Protein AF-N1WIG9-F1 (afdb_monomer)

Organism: NCBI:txid1218598

Secondary structure (DSSP, 8-state):
-TTHHHHHHHTT-HHHHHHHHTS--------HHHHHHHHHHHHHTT-----HHHHHHHHHHHHTT--B----HHHHHHTTTS---B-

Mean predicted aligned error: 3.53 Å

pLDDT: mean 94.39, std 4.9, range [62.59, 98.44]

Foldseek 3Di:
DVPVLVVCVVVVVVVVNVVVVPDDDQDQDDDVVVLVVLVVQCVVQVNPDDDSVNSSVQVSCVVVVHEDEDPDVSLVSSVVRDVHHYD

Structure (mmCIF, N/CA/C/O backbone):
data_AF-N1WIG9-F1
#
_entry.id   AF-N1WIG9-F1
#
loop_
_atom_site.group_PDB
_atom_site.id
_atom_site.type_symbol
_atom_site.label_atom_id
_atom_site.label_alt_id
_atom_site.label_comp_id
_atom_site.label_asym_id
_atom_site.label_entity_id
_atom_site.label_seq_id
_atom_site.pdbx_PDB_ins_code
_atom_site.Cartn_x
_atom_site.Cartn_y
_atom_site.Cartn_z
_atom_site.occupancy
_atom_site.B_iso_or_equiv
_atom_site.auth_seq_id
_atom_site.auth_comp_id
_atom_site.auth_asym_id
_atom_site.auth_atom_id
_atom_site.pdbx_PDB_model_num
ATOM 1 N N . MET A 1 1 ? 6.512 0.891 -9.736 1.00 62.59 1 MET A N 1
ATOM 2 C CA . MET A 1 1 ? 6.952 1.028 -11.150 1.00 62.59 1 MET A CA 1
ATOM 3 C C . MET A 1 1 ? 7.272 2.469 -11.529 1.00 62.59 1 MET A C 1
ATOM 5 O O . MET A 1 1 ? 8.258 2.675 -12.221 1.00 62.59 1 MET A O 1
ATOM 9 N N . SER A 1 2 ? 6.484 3.445 -11.071 1.00 73.44 2 SER A N 1
ATOM 10 C CA . SER A 1 2 ? 6.618 4.872 -11.404 1.00 73.44 2 SER A CA 1
ATOM 11 C C . SER A 1 2 ? 8.002 5.477 -11.147 1.00 73.44 2 SER A C 1
ATOM 13 O O . SER A 1 2 ? 8.463 6.245 -11.976 1.00 73.44 2 SER A O 1
ATOM 15 N N . GLU A 1 3 ? 8.689 5.116 -10.062 1.00 82.31 3 GLU A N 1
ATOM 16 C CA . GLU A 1 3 ? 10.020 5.675 -9.751 1.00 82.31 3 GLU A CA 1
ATOM 17 C C . GLU A 1 3 ? 11.170 4.835 -10.327 1.00 82.31 3 GLU A C 1
ATOM 19 O O . GLU A 1 3 ? 12.139 5.360 -10.874 1.00 82.31 3 GLU A O 1
ATOM 24 N N . LEU A 1 4 ? 11.046 3.506 -10.256 1.00 89.25 4 LEU A N 1
ATOM 25 C CA . LEU A 1 4 ? 12.118 2.588 -10.642 1.00 89.25 4 LEU A CA 1
ATOM 26 C C . LEU A 1 4 ? 12.262 2.442 -12.165 1.00 89.25 4 LEU A C 1
ATOM 28 O O . LEU A 1 4 ? 13.380 2.396 -12.677 1.00 89.25 4 LEU A O 1
ATOM 32 N N . VAL A 1 5 ? 11.153 2.384 -12.912 1.00 91.81 5 VAL A N 1
ATOM 33 C CA . VAL A 1 5 ? 11.193 2.164 -14.369 1.00 91.81 5 VAL A CA 1
ATOM 34 C C . VAL A 1 5 ? 11.871 3.328 -15.107 1.00 91.81 5 VAL A C 1
ATOM 36 O O . VAL A 1 5 ? 12.740 3.045 -15.933 1.00 91.81 5 VAL A O 1
ATOM 39 N N . PRO A 1 6 ? 11.576 4.616 -14.828 1.00 93.88 6 PRO A N 1
ATOM 40 C CA . PRO A 1 6 ? 12.284 5.727 -15.469 1.00 93.88 6 PRO A CA 1
ATOM 41 C C . PRO A 1 6 ? 13.793 5.701 -15.220 1.00 93.88 6 PRO A C 1
ATOM 43 O O . PRO A 1 6 ? 14.577 5.836 -16.159 1.00 93.88 6 PRO A O 1
ATOM 46 N N . PHE A 1 7 ? 14.211 5.443 -13.979 1.00 94.81 7 PHE A N 1
ATOM 47 C CA . PHE A 1 7 ? 15.624 5.309 -13.631 1.00 94.81 7 PHE A CA 1
ATOM 48 C C . PHE A 1 7 ? 16.312 4.177 -14.412 1.00 94.81 7 PHE A C 1
ATOM 50 O O . PHE A 1 7 ? 17.392 4.367 -14.977 1.00 94.81 7 PHE A O 1
ATOM 57 N N . LEU A 1 8 ? 15.670 3.008 -14.506 1.00 95.50 8 LEU A N 1
ATOM 58 C CA . LEU A 1 8 ? 16.182 1.872 -15.277 1.00 95.50 8 LEU A CA 1
ATOM 59 C C . LEU A 1 8 ? 16.228 2.160 -16.784 1.00 95.50 8 LEU A C 1
ATOM 61 O O . LEU A 1 8 ? 17.168 1.725 -17.452 1.00 95.50 8 LEU A O 1
ATOM 65 N N . LYS A 1 9 ? 15.263 2.923 -17.318 1.00 94.69 9 LYS A N 1
ATOM 66 C CA . LYS A 1 9 ? 15.253 3.360 -18.725 1.00 94.69 9 LYS A CA 1
ATOM 67 C C . LYS A 1 9 ? 16.451 4.252 -19.036 1.00 94.69 9 LYS A C 1
ATOM 69 O O . LYS A 1 9 ? 17.147 3.987 -20.013 1.00 94.69 9 LYS A O 1
ATOM 74 N N . LEU A 1 10 ? 16.747 5.236 -18.180 1.00 96.19 10 LEU A N 1
ATOM 75 C CA . LEU A 1 10 ? 17.935 6.092 -18.326 1.00 96.19 10 LEU A CA 1
ATOM 76 C C . LEU A 1 10 ? 19.237 5.276 -18.317 1.00 96.19 10 LEU A C 1
ATOM 78 O O . LEU A 1 10 ? 20.176 5.593 -19.042 1.00 96.19 10 LEU A O 1
ATOM 82 N N . ARG A 1 11 ? 19.271 4.179 -17.553 1.00 96.50 11 ARG A N 1
ATOM 83 C CA . ARG A 1 11 ? 20.400 3.236 -17.496 1.00 96.50 11 ARG A CA 1
ATOM 84 C C . ARG A 1 11 ? 20.361 2.123 -18.553 1.00 96.50 11 ARG A C 1
ATOM 86 O O . ARG A 1 11 ? 21.206 1.231 -18.505 1.00 96.50 11 ARG A O 1
ATOM 93 N N . LYS A 1 12 ? 19.403 2.154 -19.487 1.00 95.75 12 LYS A N 1
ATOM 94 C CA . LYS A 1 12 ? 19.206 1.157 -20.560 1.00 95.75 12 LYS A CA 1
ATOM 95 C C . LYS A 1 12 ? 19.056 -0.293 -20.056 1.00 95.75 12 LYS A C 1
ATOM 97 O O . LYS A 1 12 ? 19.438 -1.239 -20.738 1.00 95.75 12 LYS A O 1
ATOM 102 N N . GLN A 1 13 ? 18.468 -0.484 -18.874 1.00 96.56 13 GLN A N 1
ATOM 103 C CA . GLN A 1 13 ? 18.292 -1.796 -18.231 1.00 96.56 13 GLN A CA 1
ATOM 104 C C . GLN A 1 13 ? 16.990 -2.493 -18.670 1.00 96.56 13 GLN A C 1
ATOM 106 O O . GLN A 1 13 ? 16.084 -2.722 -17.868 1.00 96.56 13 GLN A O 1
ATOM 111 N N . SER A 1 14 ? 16.881 -2.836 -19.957 1.00 94.12 14 SER A N 1
ATOM 112 C CA . SER A 1 14 ? 15.649 -3.375 -20.564 1.00 94.12 14 SER A CA 1
ATOM 113 C C . SER A 1 14 ? 15.179 -4.708 -19.972 1.00 94.12 14 SER A C 1
ATOM 115 O O . SER A 1 14 ? 13.981 -4.900 -19.786 1.00 94.12 14 SER A O 1
ATOM 117 N N . LYS A 1 15 ? 16.103 -5.612 -19.617 1.00 95.69 15 LYS A N 1
ATOM 118 C CA . LYS A 1 15 ? 15.758 -6.918 -19.023 1.00 95.69 15 LYS A CA 1
ATOM 119 C C . LYS A 1 15 ? 15.063 -6.773 -17.667 1.00 95.69 15 LYS A C 1
ATOM 121 O O . LYS A 1 15 ? 14.057 -7.427 -17.427 1.00 95.69 15 LYS A O 1
ATOM 126 N N . ILE A 1 16 ? 15.569 -5.883 -16.810 1.00 94.12 16 ILE A N 1
ATOM 127 C CA . ILE A 1 16 ? 14.989 -5.635 -15.482 1.00 94.12 16 ILE A CA 1
ATOM 128 C C . ILE A 1 16 ? 13.597 -5.014 -15.627 1.00 94.12 16 ILE A C 1
ATOM 130 O O . ILE A 1 16 ? 12.675 -5.398 -14.914 1.00 94.12 16 ILE A O 1
ATOM 134 N N . ILE A 1 17 ? 13.428 -4.090 -16.578 1.00 94.00 17 ILE A N 1
ATOM 135 C CA . ILE A 1 17 ? 12.123 -3.487 -16.872 1.00 94.00 17 ILE A CA 1
ATOM 136 C C . ILE A 1 17 ? 11.116 -4.563 -17.289 1.00 94.00 17 ILE A C 1
ATOM 138 O O . ILE A 1 17 ? 10.037 -4.612 -16.710 1.00 94.00 17 ILE A O 1
ATOM 142 N N . ALA A 1 18 ? 11.484 -5.462 -18.207 1.00 94.50 18 ALA A N 1
ATOM 143 C CA . ALA A 1 18 ? 10.604 -6.544 -18.647 1.00 94.50 18 ALA A CA 1
ATOM 144 C C . ALA A 1 18 ? 10.195 -7.473 -17.489 1.00 94.50 18 ALA A C 1
ATOM 146 O O . ALA A 1 18 ? 9.028 -7.837 -17.372 1.00 94.50 18 ALA A O 1
ATOM 147 N N . SER A 1 19 ? 11.128 -7.810 -16.591 1.00 93.75 19 SE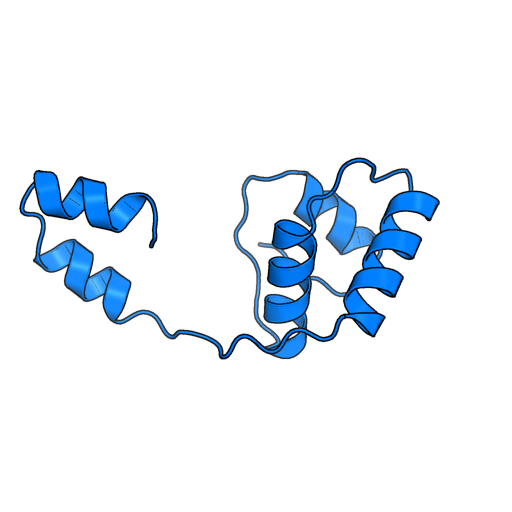R A N 1
ATOM 148 C CA . SER A 1 19 ? 10.823 -8.600 -15.391 1.00 93.75 19 SER A CA 1
ATOM 149 C C . SER A 1 19 ? 9.860 -7.891 -14.441 1.00 93.75 19 SER A C 1
ATOM 151 O O . SER A 1 19 ? 8.960 -8.529 -13.907 1.00 93.75 19 SER A O 1
ATOM 153 N N . LEU A 1 20 ? 10.016 -6.580 -14.240 1.00 91.31 20 LEU A N 1
ATOM 154 C CA . LEU A 1 20 ? 9.080 -5.799 -13.431 1.00 91.31 20 LEU A CA 1
ATOM 155 C C . LEU A 1 20 ? 7.702 -5.744 -14.091 1.00 91.31 20 LEU A C 1
ATOM 157 O O . LEU A 1 20 ? 6.696 -5.934 -13.420 1.00 91.31 20 LEU A O 1
ATOM 161 N N . GLU A 1 21 ? 7.646 -5.495 -15.397 1.00 90.88 21 GLU A N 1
ATOM 162 C CA . GLU A 1 21 ? 6.392 -5.361 -16.141 1.00 90.88 21 GLU A CA 1
ATOM 163 C C . GLU A 1 21 ? 5.583 -6.660 -16.213 1.00 90.88 21 GLU A C 1
ATOM 165 O O . GLU A 1 21 ? 4.363 -6.572 -16.342 1.00 90.88 21 GLU A O 1
ATOM 170 N N . ALA A 1 22 ? 6.238 -7.817 -16.075 1.00 92.88 22 ALA A N 1
ATOM 171 C CA . ALA A 1 22 ? 5.609 -9.134 -15.999 1.00 92.88 22 ALA A CA 1
ATOM 172 C C . ALA A 1 22 ? 4.915 -9.423 -14.654 1.00 92.88 22 ALA A C 1
ATOM 174 O O . ALA A 1 22 ? 4.180 -10.404 -14.553 1.00 92.88 22 ALA A O 1
ATOM 175 N N . ILE A 1 23 ? 5.141 -8.600 -13.622 1.00 89.25 23 ILE A N 1
ATOM 176 C CA . ILE A 1 23 ? 4.447 -8.739 -12.336 1.00 89.25 23 ILE A CA 1
ATOM 177 C C . ILE A 1 23 ? 2.956 -8.453 -12.543 1.00 89.25 23 ILE A C 1
ATOM 179 O O . ILE A 1 23 ? 2.584 -7.450 -13.160 1.00 89.25 23 ILE A O 1
ATOM 183 N N . GLU A 1 24 ? 2.117 -9.330 -11.991 1.00 88.44 24 GLU A N 1
ATOM 184 C CA . GLU A 1 24 ? 0.662 -9.201 -12.019 1.00 88.44 24 GLU A CA 1
ATOM 185 C C . GLU A 1 24 ? 0.207 -7.841 -11.468 1.00 88.44 24 GLU A C 1
ATOM 187 O O . GLU A 1 24 ? 0.707 -7.348 -10.452 1.00 88.44 24 GLU A O 1
ATOM 192 N N . ARG A 1 25 ? -0.750 -7.217 -12.161 1.00 89.19 25 ARG A N 1
ATOM 193 C CA . ARG A 1 25 ? -1.331 -5.931 -11.773 1.00 89.19 25 ARG A CA 1
ATOM 194 C C . ARG A 1 25 ? -2.766 -6.156 -11.345 1.00 89.19 25 ARG A C 1
ATOM 196 O O . ARG A 1 25 ? -3.602 -6.513 -12.170 1.00 89.19 25 ARG A O 1
ATOM 203 N N . PHE A 1 26 ? -3.042 -5.900 -10.074 1.00 90.94 26 PHE A N 1
ATOM 204 C CA . PHE A 1 26 ? -4.407 -5.937 -9.574 1.00 90.94 26 PHE A CA 1
ATOM 205 C C . PHE A 1 26 ? -5.230 -4.769 -10.136 1.00 90.94 26 PHE A C 1
ATOM 207 O O . PHE A 1 26 ? -4.700 -3.653 -10.234 1.00 90.94 26 PHE A O 1
ATOM 214 N N . PRO A 1 27 ? -6.502 -5.002 -10.506 1.00 92.25 27 PRO A N 1
ATOM 215 C CA . PRO A 1 27 ? -7.408 -3.927 -10.881 1.00 92.25 27 PRO A CA 1
ATOM 216 C C . PRO A 1 27 ? -7.593 -2.980 -9.694 1.00 92.25 27 PRO A C 1
ATOM 218 O O . PRO A 1 27 ? -7.735 -3.419 -8.554 1.00 92.25 27 PRO A O 1
ATOM 221 N N . LEU A 1 28 ? -7.570 -1.677 -9.970 1.00 95.38 28 LEU A N 1
ATOM 222 C CA . LEU A 1 28 ? -7.780 -0.651 -8.958 1.00 95.38 28 LEU A CA 1
ATOM 223 C C . LEU A 1 28 ? -9.250 -0.228 -8.958 1.00 95.38 28 LEU A C 1
ATOM 225 O O . LEU A 1 28 ? -9.686 0.481 -9.864 1.00 95.38 28 LEU A O 1
ATOM 229 N N . GLU A 1 29 ? -9.984 -0.621 -7.923 1.00 96.75 29 GLU A N 1
ATOM 230 C CA . GLU A 1 29 ? -11.386 -0.250 -7.724 1.00 96.75 29 GLU A CA 1
ATOM 231 C C . GLU A 1 29 ? -11.532 0.566 -6.440 1.00 96.75 29 GLU A C 1
ATOM 233 O O . GLU A 1 29 ? -11.455 0.041 -5.330 1.00 96.75 29 GLU A O 1
ATOM 238 N N . ILE A 1 30 ? -11.723 1.877 -6.590 1.00 98.00 30 ILE A N 1
ATOM 239 C CA . ILE A 1 30 ? -11.778 2.786 -5.444 1.00 98.00 30 ILE A CA 1
ATOM 240 C C . ILE A 1 30 ? -13.205 2.840 -4.892 1.00 98.00 30 ILE A C 1
ATOM 242 O O . ILE A 1 30 ? -14.106 3.379 -5.535 1.00 98.00 30 ILE A O 1
ATOM 246 N N . ASP A 1 31 ? -13.385 2.351 -3.667 1.00 98.12 31 ASP A N 1
ATOM 247 C CA . ASP A 1 31 ? -14.595 2.550 -2.867 1.00 98.12 31 ASP A CA 1
ATOM 248 C C . ASP A 1 31 ? -14.358 3.684 -1.864 1.00 98.12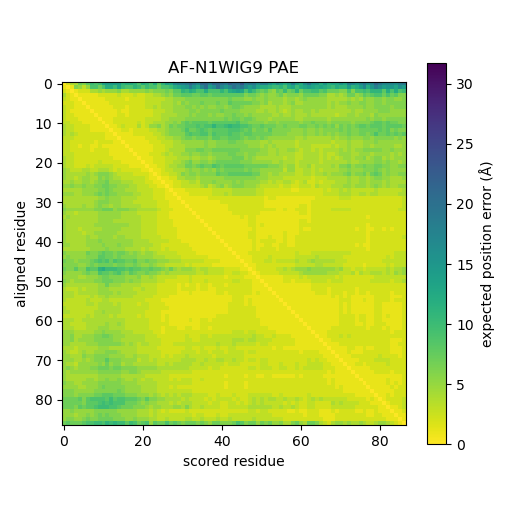 31 ASP A C 1
ATOM 250 O O . ASP A 1 31 ? -13.762 3.500 -0.798 1.00 98.12 31 ASP A O 1
ATOM 254 N N . TRP A 1 32 ? -14.846 4.876 -2.207 1.00 98.19 32 TRP A N 1
ATOM 255 C CA . TRP A 1 32 ? -14.708 6.074 -1.380 1.00 98.19 32 TRP A CA 1
ATOM 256 C C . TRP A 1 32 ? -15.391 5.966 -0.014 1.00 98.19 32 TRP A C 1
ATOM 258 O O . TRP A 1 32 ? -14.910 6.577 0.941 1.00 98.19 32 TRP A O 1
ATOM 268 N N . GLY A 1 33 ? -16.473 5.191 0.103 1.00 98.44 33 GLY A N 1
ATOM 269 C CA . GLY A 1 33 ? -17.155 4.973 1.378 1.00 98.44 33 GLY A CA 1
ATOM 270 C C . GLY A 1 33 ? -16.242 4.243 2.355 1.00 98.44 33 GLY A C 1
ATOM 271 O O . GLY A 1 33 ? -15.996 4.718 3.463 1.00 98.4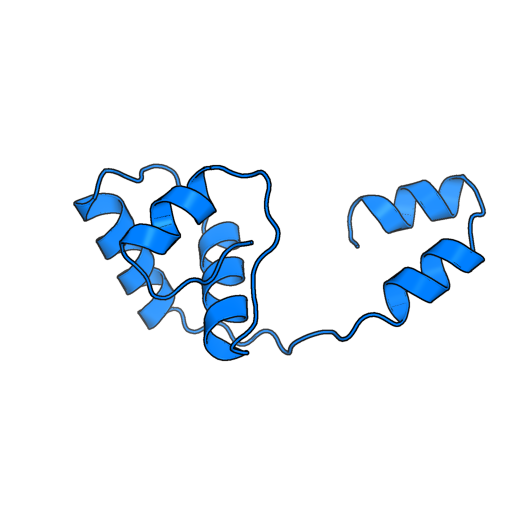4 33 GLY A O 1
ATOM 272 N N . GLN A 1 34 ? -15.628 3.155 1.897 1.00 97.50 34 GLN A N 1
ATOM 273 C CA . GLN A 1 34 ? -14.660 2.410 2.698 1.00 97.50 34 GLN A CA 1
ATOM 274 C C . GLN A 1 34 ? -13.383 3.220 2.995 1.00 97.50 34 GLN A C 1
ATOM 276 O O . GLN A 1 34 ? -12.830 3.112 4.090 1.00 97.50 34 GLN A O 1
ATOM 281 N N . ILE A 1 35 ? -12.918 4.075 2.076 1.00 98.06 35 ILE A N 1
ATOM 282 C CA . ILE A 1 35 ? -11.784 4.981 2.344 1.00 98.06 35 ILE A CA 1
ATOM 283 C C . ILE A 1 35 ? -12.100 5.924 3.513 1.00 98.06 35 ILE A C 1
ATOM 285 O O . ILE A 1 35 ? -11.255 6.124 4.390 1.00 98.06 35 ILE A O 1
ATOM 289 N N . ILE A 1 36 ? -13.318 6.473 3.564 1.00 97.94 36 ILE A N 1
ATOM 290 C CA . ILE A 1 36 ? -13.773 7.307 4.684 1.00 97.94 36 ILE A CA 1
ATOM 291 C C . ILE A 1 36 ? -13.796 6.488 5.980 1.00 97.94 36 ILE A C 1
ATOM 293 O O . ILE A 1 36 ? -13.296 6.958 7.003 1.00 97.94 36 ILE A O 1
ATOM 297 N N . GLU A 1 37 ? -14.305 5.255 5.954 1.00 97.81 37 GLU A N 1
ATOM 298 C CA . GLU A 1 37 ? -14.307 4.367 7.126 1.00 97.81 37 GLU A CA 1
ATOM 299 C C . GLU A 1 37 ? -12.893 4.076 7.642 1.00 97.81 37 GLU A C 1
ATOM 301 O O . GLU A 1 37 ? -12.643 4.144 8.850 1.00 97.81 37 GLU A O 1
ATOM 306 N N . TYR A 1 38 ? -11.941 3.807 6.746 1.00 97.31 38 TYR A N 1
ATOM 307 C CA . TYR A 1 38 ? -10.538 3.615 7.111 1.00 97.31 38 TYR A CA 1
ATOM 308 C C . TYR A 1 38 ? -9.939 4.877 7.720 1.00 97.31 38 TYR A C 1
ATOM 310 O O . TYR A 1 38 ? -9.259 4.794 8.744 1.00 97.31 38 TYR A O 1
ATOM 318 N N . GLN A 1 39 ? -10.235 6.048 7.157 1.00 97.19 39 GLN A N 1
ATOM 319 C CA . GLN A 1 39 ? -9.764 7.313 7.710 1.00 97.19 39 GLN A CA 1
ATOM 320 C C . GLN A 1 39 ? -10.343 7.576 9.104 1.00 97.19 39 GLN A C 1
ATOM 322 O O . GLN A 1 39 ? -9.609 7.970 10.010 1.00 97.19 39 GLN A O 1
ATOM 327 N N . ILE A 1 40 ? -11.633 7.308 9.316 1.00 97.31 40 ILE A N 1
ATOM 328 C CA . ILE A 1 40 ? -12.269 7.409 10.636 1.00 97.31 40 ILE A CA 1
ATOM 329 C C . ILE A 1 40 ? -11.599 6.447 11.624 1.00 97.31 40 ILE A C 1
ATOM 331 O O . ILE A 1 40 ? -11.285 6.845 12.748 1.00 97.31 40 ILE A O 1
ATOM 335 N N . SER A 1 41 ? -11.350 5.198 11.215 1.00 96.56 41 SER A N 1
ATOM 336 C CA . SER A 1 41 ? -10.655 4.202 12.040 1.00 96.56 41 SER A CA 1
ATOM 337 C C . SER A 1 41 ? -9.249 4.670 12.423 1.00 96.56 41 SER A C 1
ATOM 339 O O . SER A 1 41 ? -8.876 4.624 13.595 1.00 96.56 41 SER A O 1
ATOM 341 N N . ASN A 1 42 ? -8.489 5.207 11.470 1.00 96.62 42 ASN A N 1
ATOM 342 C CA . ASN A 1 42 ? -7.146 5.729 11.705 1.00 96.62 42 ASN A CA 1
ATOM 343 C C . ASN A 1 42 ? -7.145 6.896 12.696 1.00 96.62 42 ASN A C 1
ATOM 345 O O . ASN A 1 42 ? -6.408 6.853 13.683 1.00 96.62 42 ASN A O 1
ATOM 349 N N . LEU A 1 43 ? -8.018 7.887 12.497 1.00 96.50 43 LEU A N 1
ATOM 350 C CA . LEU A 1 43 ? -8.140 9.044 13.388 1.00 96.50 43 LEU A CA 1
ATOM 351 C C . LEU A 1 43 ? -8.518 8.633 14.817 1.00 96.50 43 LEU A C 1
ATOM 353 O O . LEU A 1 43 ? -7.901 9.103 15.772 1.00 96.50 43 LEU A O 1
ATOM 357 N N . ARG A 1 44 ? -9.473 7.707 14.976 1.00 97.06 44 ARG A N 1
ATOM 358 C CA . ARG A 1 44 ? -9.872 7.174 16.294 1.00 97.06 44 ARG A CA 1
ATOM 359 C C . ARG A 1 44 ? -8.729 6.478 17.030 1.00 97.06 44 ARG A C 1
ATOM 361 O O . ARG A 1 44 ? -8.697 6.502 18.254 1.00 97.06 44 ARG A O 1
ATOM 368 N N . ASN A 1 45 ? -7.789 5.892 16.293 1.00 95.69 45 ASN A N 1
ATOM 369 C CA . ASN A 1 45 ? -6.637 5.178 16.842 1.00 95.69 45 ASN A CA 1
ATOM 370 C C . ASN A 1 45 ? -5.352 6.027 16.870 1.00 95.69 45 ASN A C 1
ATOM 372 O O . ASN A 1 45 ? -4.258 5.490 17.045 1.00 95.69 45 ASN A O 1
ATOM 376 N N . GLY A 1 46 ? -5.458 7.348 16.675 1.00 95.25 46 GLY A N 1
ATOM 377 C CA . GLY A 1 46 ? -4.319 8.271 16.715 1.00 95.25 46 GLY A CA 1
ATOM 378 C C . GLY A 1 46 ? -3.347 8.142 15.535 1.00 95.25 46 GLY A C 1
ATOM 379 O O . GLY A 1 46 ? -2.250 8.705 15.575 1.00 95.25 46 GLY A O 1
ATOM 380 N N . ILE A 1 47 ? -3.729 7.423 14.477 1.00 96.25 47 ILE A N 1
ATOM 381 C CA . ILE A 1 47 ? -2.963 7.297 13.235 1.00 96.25 47 ILE A CA 1
ATOM 382 C C . ILE A 1 47 ? -3.320 8.497 12.353 1.00 96.25 47 ILE A C 1
ATOM 384 O O . ILE A 1 47 ? -4.248 8.473 11.550 1.00 96.25 47 ILE A O 1
ATOM 388 N N . ASN A 1 48 ? -2.596 9.592 12.558 1.00 93.19 48 ASN A N 1
ATOM 389 C CA . ASN A 1 48 ? -2.862 10.866 11.899 1.00 93.19 48 ASN A CA 1
ATOM 390 C C . ASN A 1 48 ? -2.046 11.032 10.613 1.00 93.19 48 ASN A C 1
ATOM 392 O O . ASN A 1 48 ? -0.994 10.420 10.455 1.00 93.19 48 ASN A O 1
ATOM 396 N N . LYS A 1 49 ? -2.490 11.947 9.740 1.00 92.69 49 LYS A N 1
ATOM 397 C CA . LYS A 1 49 ? -1.784 12.348 8.505 1.00 92.69 49 LYS A CA 1
ATOM 398 C C . LYS A 1 49 ? -1.527 11.197 7.517 1.00 92.69 49 LYS A C 1
ATOM 400 O O . LYS A 1 49 ? -0.582 11.267 6.737 1.00 92.69 49 LYS A O 1
ATOM 405 N N . VAL A 1 50 ? -2.377 10.169 7.530 1.00 94.81 50 VAL A N 1
ATOM 406 C CA . VAL A 1 50 ? -2.392 9.141 6.482 1.00 94.81 50 VAL A CA 1
ATOM 407 C C . VAL A 1 50 ? -2.892 9.775 5.187 1.00 94.81 50 VAL A C 1
ATOM 409 O O . VAL A 1 50 ? -3.918 10.462 5.189 1.00 94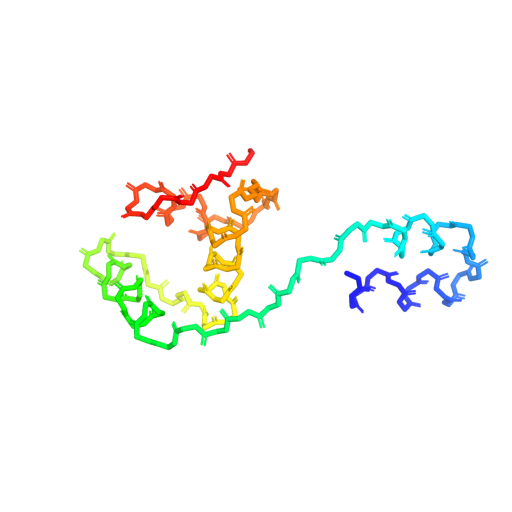.81 50 VAL A O 1
ATOM 412 N N . GLY A 1 51 ? -2.151 9.588 4.096 1.00 95.50 51 GLY A N 1
ATOM 413 C CA . GLY A 1 51 ? -2.534 10.119 2.797 1.00 95.50 51 GLY A CA 1
ATOM 414 C C . GLY A 1 51 ? -3.675 9.316 2.180 1.00 95.50 51 GLY A C 1
ATOM 415 O O . GLY A 1 51 ? -3.757 8.101 2.346 1.00 95.50 51 GLY A O 1
ATOM 416 N N . ILE A 1 52 ? -4.523 9.974 1.388 1.00 96.75 52 ILE A N 1
ATOM 417 C CA . ILE A 1 52 ? -5.522 9.273 0.567 1.00 96.75 52 ILE A CA 1
ATOM 418 C C . ILE A 1 52 ? -4.879 8.190 -0.325 1.00 96.75 52 ILE A C 1
ATOM 420 O O . ILE A 1 52 ? -5.428 7.091 -0.373 1.00 96.75 52 ILE A O 1
ATOM 424 N N . PRO A 1 53 ? -3.707 8.408 -0.966 1.00 96.38 53 PRO A N 1
ATOM 425 C CA . PRO A 1 53 ? -3.032 7.345 -1.712 1.00 96.38 53 PRO A CA 1
ATOM 426 C C . PRO A 1 53 ? -2.696 6.108 -0.866 1.00 96.38 53 PRO A C 1
ATOM 428 O O . PRO A 1 53 ? -2.841 4.991 -1.355 1.00 96.38 53 PRO A O 1
ATOM 431 N N . ASP A 1 54 ? -2.318 6.281 0.404 1.00 96.62 54 ASP A N 1
ATOM 432 C CA . ASP A 1 54 ? -2.020 5.157 1.302 1.00 96.62 54 ASP A CA 1
ATOM 433 C C . ASP A 1 54 ? -3.282 4.347 1.607 1.00 96.62 54 ASP A C 1
ATOM 435 O O . ASP A 1 54 ? -3.259 3.116 1.602 1.00 96.62 54 ASP A O 1
ATOM 439 N N . LEU A 1 55 ? -4.410 5.031 1.817 1.00 97.62 55 LEU A N 1
ATOM 440 C CA . LEU A 1 55 ? -5.705 4.378 2.017 1.00 97.62 55 LEU A CA 1
ATOM 441 C C . LEU A 1 55 ? -6.141 3.607 0.769 1.00 97.62 55 LEU A C 1
ATOM 443 O O . LEU A 1 55 ? -6.623 2.483 0.891 1.00 97.62 55 LEU A O 1
ATOM 447 N N . ILE A 1 56 ? -5.925 4.175 -0.421 1.00 97.81 56 ILE A N 1
ATOM 448 C CA . ILE A 1 56 ? -6.219 3.521 -1.704 1.00 97.81 56 ILE A CA 1
ATOM 449 C C . ILE A 1 56 ? -5.354 2.265 -1.879 1.00 97.81 56 ILE A C 1
ATOM 451 O O . ILE A 1 56 ? -5.863 1.217 -2.271 1.00 97.81 56 ILE A O 1
ATOM 455 N N . ILE A 1 57 ? -4.062 2.32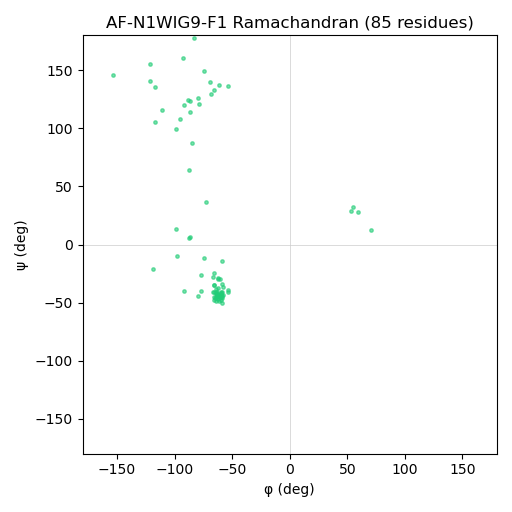6 -1.539 1.00 96.62 57 ILE A N 1
ATOM 456 C CA . ILE A 1 57 ? -3.173 1.154 -1.567 1.00 96.62 57 ILE A CA 1
ATOM 457 C C . ILE A 1 57 ? -3.663 0.084 -0.585 1.00 96.62 57 ILE A C 1
ATOM 459 O O . ILE A 1 57 ? -3.756 -1.087 -0.954 1.00 96.62 57 ILE A O 1
ATOM 463 N N . ALA A 1 58 ? -4.001 0.468 0.649 1.00 97.31 58 ALA A N 1
ATOM 464 C CA . ALA A 1 58 ? -4.498 -0.464 1.658 1.00 97.31 58 ALA A CA 1
ATOM 465 C C . ALA A 1 58 ? -5.809 -1.138 1.222 1.00 97.31 58 ALA A C 1
ATOM 467 O O . ALA A 1 58 ? -5.937 -2.357 1.340 1.00 97.31 58 ALA A O 1
ATOM 468 N N . GLN A 1 59 ? -6.748 -0.367 0.667 1.00 97.94 59 GLN A N 1
ATOM 469 C CA . GLN A 1 59 ? -7.996 -0.871 0.096 1.00 97.94 59 GLN A CA 1
ATOM 470 C C . GLN A 1 59 ? -7.734 -1.866 -1.036 1.00 97.94 59 GLN A C 1
ATOM 472 O O . GLN A 1 59 ? -8.235 -2.988 -0.978 1.00 97.94 59 GLN A O 1
ATOM 477 N N . ASN A 1 60 ? -6.889 -1.502 -2.003 1.00 97.25 60 ASN A N 1
ATOM 478 C CA . ASN A 1 60 ? -6.575 -2.357 -3.146 1.00 97.25 60 ASN A CA 1
ATOM 479 C C . ASN A 1 60 ? -5.981 -3.709 -2.709 1.00 97.25 60 ASN A C 1
ATOM 481 O O . ASN A 1 60 ? -6.344 -4.762 -3.234 1.00 97.25 60 ASN A O 1
ATOM 485 N N . VAL A 1 61 ? -5.101 -3.700 -1.701 1.00 96.75 61 VAL A N 1
ATOM 486 C CA . VAL A 1 61 ? -4.520 -4.925 -1.126 1.00 96.75 61 VAL A CA 1
ATOM 487 C C . VAL A 1 61 ? -5.594 -5.793 -0.468 1.00 96.75 61 VAL A C 1
ATOM 489 O O . VAL A 1 61 ? -5.614 -7.006 -0.679 1.00 96.75 61 VAL A O 1
ATOM 492 N N . ILE A 1 62 ? -6.491 -5.191 0.318 1.00 96.94 62 ILE A N 1
ATOM 493 C CA . ILE A 1 62 ? -7.558 -5.911 1.027 1.00 96.94 62 ILE A CA 1
ATOM 494 C C . ILE A 1 62 ? -8.562 -6.519 0.039 1.00 96.94 62 ILE A C 1
ATOM 496 O O . ILE A 1 62 ? -8.881 -7.704 0.161 1.00 96.94 62 ILE A O 1
ATOM 500 N N . GLN A 1 63 ? -9.027 -5.745 -0.946 1.00 97.25 63 GLN A N 1
ATOM 501 C CA . GLN A 1 63 ? -9.979 -6.192 -1.972 1.00 97.25 63 GLN A CA 1
ATOM 502 C C . GLN A 1 63 ? -9.436 -7.388 -2.763 1.00 97.25 63 GLN A C 1
ATOM 504 O O . GLN A 1 63 ? -10.136 -8.384 -2.945 1.00 97.25 63 GLN A O 1
ATOM 509 N N . ASN A 1 64 ? -8.157 -7.340 -3.144 1.00 96.25 64 ASN A N 1
ATOM 510 C CA . ASN A 1 64 ? -7.500 -8.400 -3.912 1.00 96.25 64 ASN A CA 1
ATOM 511 C C . ASN A 1 64 ? -6.921 -9.528 -3.040 1.00 96.25 64 ASN A C 1
ATOM 513 O O . ASN A 1 64 ? -6.241 -10.416 -3.550 1.00 96.25 64 ASN A O 1
ATOM 517 N N . LYS A 1 65 ? -7.178 -9.524 -1.721 1.00 95.50 65 LYS A N 1
ATOM 518 C CA . LYS A 1 65 ? -6.662 -10.519 -0.755 1.00 95.50 65 LYS A CA 1
ATOM 519 C C . LYS A 1 65 ? -5.136 -10.689 -0.817 1.00 95.50 65 LYS A C 1
ATOM 521 O O . LYS A 1 65 ? -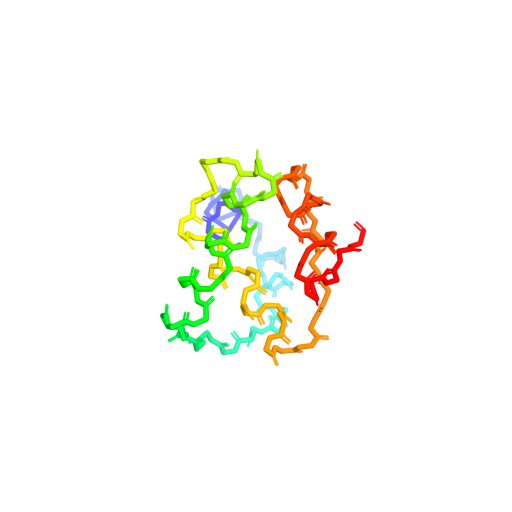4.614 -11.760 -0.499 1.00 95.50 65 LYS A O 1
ATOM 526 N N . ALA A 1 66 ? -4.432 -9.631 -1.202 1.00 94.25 66 ALA A N 1
ATOM 527 C CA . ALA A 1 66 ? -2.989 -9.615 -1.348 1.00 94.25 66 ALA A CA 1
ATOM 528 C C . ALA A 1 66 ? -2.291 -9.356 -0.000 1.00 94.25 66 ALA A C 1
ATOM 530 O O . ALA A 1 66 ? -2.923 -9.138 1.039 1.00 94.25 66 ALA A O 1
ATOM 531 N N . MET A 1 67 ? -0.961 -9.379 -0.023 1.00 95.44 67 MET A N 1
ATOM 532 C CA . MET A 1 67 ? -0.116 -8.970 1.096 1.00 95.44 67 MET A CA 1
ATOM 533 C C . MET A 1 67 ? 0.719 -7.764 0.677 1.00 95.44 67 MET A C 1
ATOM 535 O O . MET A 1 67 ? 1.278 -7.740 -0.418 1.00 95.44 67 MET A O 1
ATOM 539 N N . LEU A 1 68 ? 0.801 -6.762 1.549 1.00 95.88 68 LEU A N 1
ATOM 540 C CA . LEU A 1 68 ? 1.574 -5.557 1.296 1.00 95.88 68 LEU A CA 1
ATOM 541 C C . LEU A 1 68 ? 2.998 -5.710 1.833 1.00 95.88 68 LEU A C 1
ATOM 543 O O . LEU A 1 68 ? 3.201 -5.848 3.036 1.00 95.88 68 LEU A O 1
ATOM 547 N N . PHE A 1 69 ? 3.991 -5.608 0.955 1.00 94.12 69 PHE A N 1
ATOM 548 C CA . PHE A 1 69 ? 5.371 -5.367 1.367 1.00 94.12 69 PHE A CA 1
ATOM 549 C C . PHE A 1 69 ? 5.600 -3.858 1.499 1.00 94.12 69 PHE A C 1
ATOM 551 O O . PHE A 1 69 ? 5.372 -3.114 0.546 1.00 94.12 69 PHE A O 1
ATOM 558 N N . THR A 1 70 ? 6.031 -3.387 2.671 1.00 94.25 70 THR A N 1
ATOM 559 C CA . THR A 1 70 ? 6.215 -1.950 2.917 1.00 94.25 70 THR A CA 1
ATOM 560 C C . THR A 1 70 ? 7.268 -1.654 3.980 1.00 94.25 70 THR A C 1
ATOM 562 O O . THR A 1 70 ? 7.414 -2.366 4.977 1.00 94.25 70 THR A O 1
ATOM 565 N N . LEU A 1 71 ? 7.981 -0.547 3.780 1.00 93.75 71 LEU A N 1
ATOM 566 C CA . LEU A 1 71 ? 8.860 0.055 4.783 1.00 93.75 71 LEU A CA 1
ATOM 567 C C . LEU A 1 71 ? 8.178 1.213 5.526 1.00 93.75 71 LEU A C 1
ATOM 569 O O . LEU A 1 71 ? 8.707 1.688 6.530 1.00 93.75 71 LEU A O 1
ATOM 573 N N . ASP A 1 72 ? 7.004 1.650 5.066 1.00 93.56 72 ASP A N 1
ATOM 574 C CA . ASP A 1 72 ? 6.266 2.752 5.671 1.00 93.56 72 ASP A CA 1
ATOM 575 C C . ASP A 1 72 ? 5.504 2.275 6.920 1.00 93.56 72 ASP A C 1
ATOM 577 O O . ASP A 1 72 ? 4.725 1.314 6.914 1.00 93.56 72 ASP A O 1
ATOM 581 N N . LYS A 1 73 ? 5.759 2.975 8.029 1.00 93.44 73 LYS A N 1
ATOM 582 C CA . LYS A 1 73 ? 5.163 2.709 9.337 1.00 93.44 73 LYS A CA 1
ATOM 583 C C . LYS A 1 73 ? 3.645 2.881 9.350 1.00 93.44 73 LYS A C 1
ATOM 585 O O . LYS A 1 73 ? 2.998 2.193 10.136 1.00 93.44 73 LYS A O 1
ATOM 590 N N . HIS A 1 74 ? 3.072 3.744 8.508 1.00 95.06 74 HIS A N 1
ATOM 591 C CA . HIS A 1 74 ? 1.631 3.985 8.486 1.00 95.06 74 HIS A CA 1
ATOM 592 C C . HIS A 1 74 ? 0.877 2.692 8.191 1.00 95.06 74 HIS A C 1
ATOM 594 O O . HIS A 1 74 ? -0.025 2.338 8.943 1.00 95.06 74 HIS A O 1
ATOM 600 N N . PHE A 1 75 ? 1.304 1.903 7.204 1.00 96.81 75 PHE A N 1
ATOM 601 C CA . PHE A 1 75 ? 0.668 0.615 6.902 1.00 96.81 75 PHE A CA 1
ATOM 602 C C . PHE A 1 75 ? 0.796 -0.400 8.041 1.00 96.81 75 PHE A C 1
ATOM 604 O O . PHE A 1 75 ? -0.165 -1.108 8.338 1.00 96.81 75 PHE A O 1
ATOM 611 N N . LYS A 1 76 ? 1.946 -0.432 8.728 1.00 95.69 76 LYS A N 1
ATOM 612 C CA . LYS A 1 76 ? 2.152 -1.288 9.912 1.00 95.69 76 LYS A CA 1
ATOM 613 C C . LYS A 1 76 ? 1.290 -0.869 11.106 1.00 95.69 76 LYS A C 1
ATOM 615 O O . LYS A 1 76 ? 0.987 -1.686 11.971 1.00 95.69 76 LYS A O 1
ATOM 620 N N . GLN A 1 77 ? 0.932 0.408 11.203 1.00 95.12 77 GLN A N 1
ATOM 621 C CA . GLN A 1 77 ? 0.008 0.903 12.222 1.00 95.12 77 GLN A CA 1
ATOM 622 C C . GLN A 1 77 ? -1.443 0.614 11.826 1.00 95.12 77 GLN A C 1
ATOM 624 O O . GLN A 1 77 ? -2.208 0.130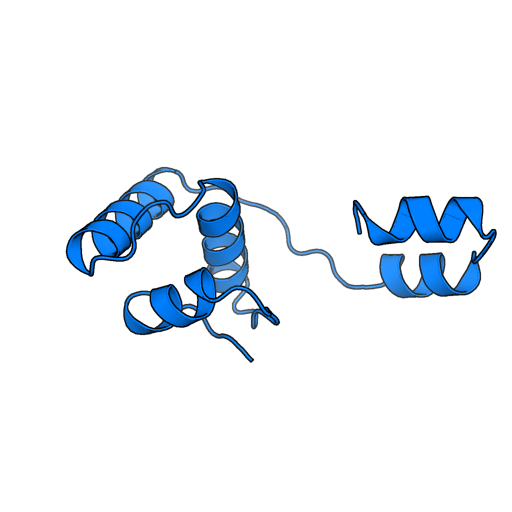 12.657 1.00 95.12 77 GLN A O 1
ATOM 629 N N . MET A 1 78 ? -1.801 0.849 10.561 1.00 95.75 78 MET A N 1
ATOM 630 C CA . MET A 1 78 ? -3.135 0.579 10.022 1.00 95.75 78 MET A CA 1
ATOM 631 C C . MET A 1 78 ? -3.516 -0.899 10.150 1.00 95.75 78 MET A C 1
ATOM 633 O O . MET A 1 78 ? -4.632 -1.195 10.567 1.00 95.75 78 MET A O 1
ATOM 637 N N . SER A 1 79 ? -2.594 -1.833 9.887 1.00 95.94 79 SER A N 1
ATOM 638 C CA . SER A 1 79 ? -2.851 -3.284 9.966 1.00 95.94 79 SER A CA 1
ATOM 639 C C . SER A 1 79 ? -3.314 -3.790 11.336 1.00 95.94 79 SER A C 1
ATOM 641 O O . SER A 1 79 ? -3.826 -4.901 11.439 1.00 95.94 79 SER A O 1
ATOM 643 N N . LYS A 1 80 ? -3.175 -2.982 12.393 1.00 94.50 80 LYS A N 1
ATOM 644 C CA . LYS A 1 80 ? -3.702 -3.292 13.730 1.00 94.50 80 LYS A CA 1
ATOM 645 C C . LYS A 1 80 ? -5.213 -3.074 13.841 1.00 94.50 80 LYS A C 1
ATOM 647 O O . LYS A 1 80 ? -5.849 -3.708 14.674 1.00 94.50 80 LYS A O 1
ATOM 652 N N . ASN A 1 81 ? -5.769 -2.183 13.018 1.00 92.06 81 ASN A N 1
ATOM 653 C CA . ASN A 1 81 ? -7.150 -1.699 13.121 1.00 92.06 81 ASN A CA 1
ATOM 654 C C . ASN A 1 81 ? -7.997 -2.015 11.880 1.00 92.06 81 ASN A C 1
ATOM 656 O O . ASN A 1 81 ? -9.224 -2.025 11.956 1.00 92.06 81 ASN A O 1
ATOM 660 N N . ILE A 1 82 ? -7.360 -2.273 10.737 1.00 92.88 82 ILE A N 1
ATOM 661 C CA . ILE A 1 82 ? -8.002 -2.743 9.505 1.00 92.88 82 ILE A CA 1
ATOM 662 C C . ILE A 1 82 ? -7.390 -4.082 9.091 1.00 92.88 82 ILE A C 1
ATOM 664 O O . ILE A 1 82 ? -6.244 -4.371 9.426 1.00 92.88 82 ILE A O 1
ATOM 668 N N . LYS A 1 83 ? -8.131 -4.906 8.338 1.00 93.94 83 LYS A N 1
ATOM 669 C CA . LYS A 1 83 ? -7.718 -6.264 7.914 1.00 93.94 83 LYS A CA 1
ATOM 670 C C . LYS A 1 83 ? -6.622 -6.268 6.829 1.00 93.94 83 LYS A C 1
ATOM 672 O O . LYS A 1 83 ? -6.632 -7.109 5.932 1.00 93.94 83 LYS A O 1
ATOM 677 N N . LEU A 1 84 ? -5.686 -5.326 6.900 1.00 96.69 84 LEU A N 1
ATOM 678 C CA . LEU A 1 84 ? -4.546 -5.207 6.004 1.00 96.69 84 LEU A CA 1
ATOM 679 C C . LEU A 1 84 ? -3.459 -6.207 6.411 1.00 96.69 84 LEU A C 1
ATOM 681 O O . LEU A 1 84 ? -2.928 -6.139 7.518 1.00 96.69 84 LEU A O 1
ATOM 685 N N . LYS A 1 85 ? -3.092 -7.109 5.500 1.00 96.12 85 LYS A N 1
ATOM 686 C CA . LYS A 1 85 ? -1.963 -8.027 5.691 1.00 96.12 85 LYS A CA 1
ATOM 687 C C . LYS A 1 85 ? -0.677 -7.368 5.208 1.00 96.12 85 LYS A C 1
ATOM 689 O O . LYS A 1 85 ? -0.596 -6.960 4.052 1.00 96.12 85 LYS A O 1
ATOM 694 N N . VAL A 1 86 ? 0.317 -7.294 6.084 1.00 95.81 86 VAL A N 1
ATOM 695 C CA . VAL A 1 86 ? 1.639 -6.717 5.805 1.00 95.81 86 VAL A CA 1
ATOM 696 C C . VAL A 1 86 ? 2.701 -7.794 6.043 1.00 95.81 86 VAL A C 1
ATOM 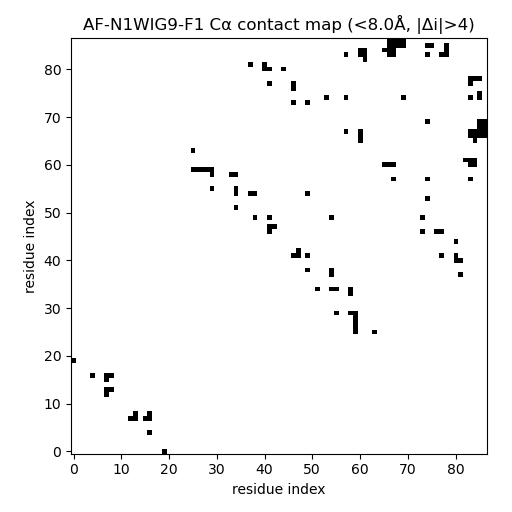698 O O . VAL A 1 86 ? 2.539 -8.575 6.982 1.00 95.81 86 VAL A O 1
ATOM 701 N N . TYR A 1 87 ? 3.727 -7.848 5.187 1.00 90.94 87 TYR A N 1
ATOM 702 C CA . TYR A 1 87 ? 4.901 -8.722 5.345 1.00 90.94 87 TYR A CA 1
ATOM 703 C C . TYR A 1 87 ? 5.909 -8.147 6.351 1.00 90.94 87 TYR A C 1
ATOM 705 O O . TYR A 1 87 ? 6.117 -6.908 6.344 1.00 90.94 87 TYR A O 1
#

Nearest PDB structures (foldseek):
  6a7v-assembly1_E  TM=8.028E-01  e=1.632E-02  Mycobacterium tuberculosis H37Rv
  5sv2-assembly1_A-2  TM=8.998E-01  e=9.148E-02  Mycobacterium tuberculosis H37Rv
  4chg-assembly3_E  TM=6.591E-01  e=1.342E-01  Mycobacterium tuberculosis H37Rv
  6nkl-assembly1_A  TM=6.325E-01  e=1.732E-01  Haemophilus influenzae
  2h1c-assembly1_A  TM=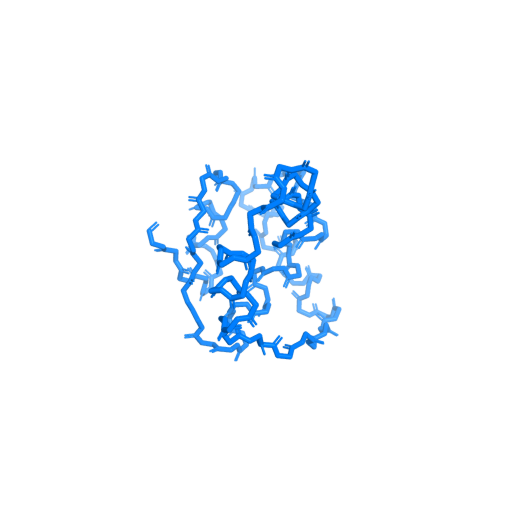6.258E-01  e=1.625E-01  Neisseria gonorrhoeae

InterPro domains:
  IPR029060 PIN-like domain superfamily [SSF88723] (9-81)

Radius of gyration: 15.34 Å; Cα contacts (8 Å, |Δi|>4): 72; chains: 1; bounding box: 38×23×37 Å

Solvent-accessible surface area (backbone atoms only — not comparable to full-atom values): 5416 Å² total; per-residue (Å²): 105,85,70,59,46,59,56,33,56,79,67,67,40,60,70,61,47,52,59,59,69,70,52,87,77,79,83,85,74,90,56,68,69,59,46,51,52,52,51,53,53,29,51,77,69,69,50,68,90,73,50,69,69,56,46,51,53,48,47,43,32,46,77,68,71,46,72,43,80,68,90,57,63,65,61,68,56,44,37,77,81,44,91,44,48,68,105

Sequence (87 aa):
MSELVPFLKLRKQSKIIASLEAIERFPLEIDWGQIIEYQISNLRNGINKVGIPDLIIAQNVIQNKAMLFTLDKHFKQMSKNIKLKVY